Protein AF-A0A538MI54-F1 (afdb_monomer)

Sequence (73 aa):
MHGKVPAGVMRAAELARITVAVVCGSARVH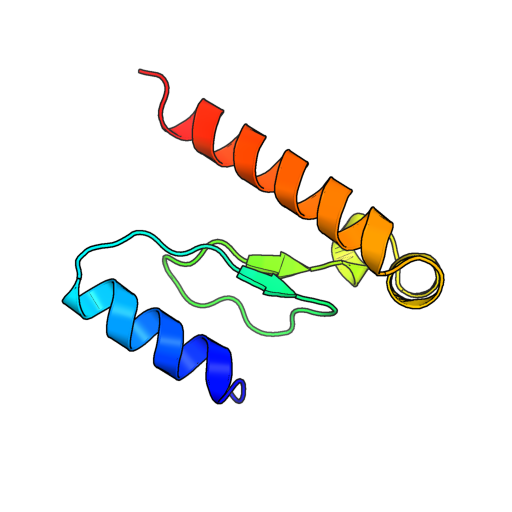PEGVLVRSLVDRVGPDRATDDARRSVELVAEELAQDIRQDVQP

pLDDT: mean 85.68, std 11.49, range [42.06, 96.06]

Structure (mmCIF, N/CA/C/O backbone):
data_AF-A0A538MI54-F1
#
_entry.id   AF-A0A538MI54-F1
#
loop_
_atom_site.group_PDB
_atom_site.id
_atom_site.type_symbol
_atom_site.label_atom_id
_atom_site.label_alt_id
_atom_site.label_comp_id
_atom_site.label_asym_id
_atom_site.label_entity_id
_atom_site.label_seq_id
_atom_site.pdbx_PDB_ins_code
_atom_site.Cartn_x
_atom_site.Cartn_y
_atom_site.Cartn_z
_atom_site.occupancy
_atom_site.B_iso_or_equiv
_atom_site.auth_seq_id
_atom_site.auth_comp_id
_atom_site.auth_asym_id
_atom_site.auth_atom_id
_atom_site.pdbx_PDB_model_num
ATOM 1 N N . MET A 1 1 ? -4.997 -17.004 1.640 1.00 49.84 1 MET A N 1
ATOM 2 C CA . MET A 1 1 ? -3.888 -16.084 1.979 1.00 49.84 1 MET A CA 1
ATOM 3 C C . MET A 1 1 ? -2.728 -16.922 2.513 1.00 49.84 1 MET A C 1
ATOM 5 O O . MET A 1 1 ? -2.932 -17.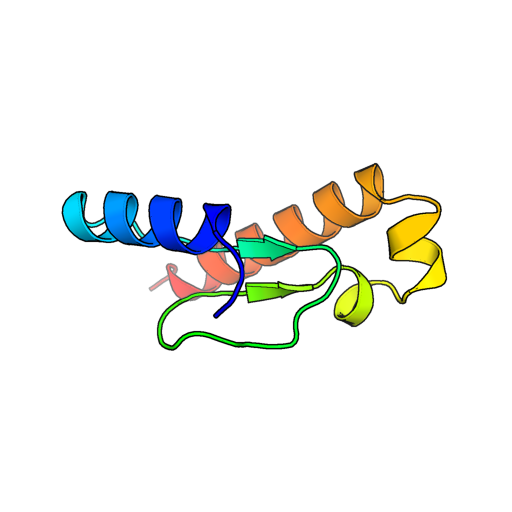605 3.502 1.00 49.84 1 MET A O 1
ATOM 9 N N . HIS A 1 2 ? -1.559 -16.956 1.860 1.00 58.78 2 HIS A N 1
ATOM 10 C CA . HIS A 1 2 ? -0.400 -17.758 2.326 1.00 58.78 2 HIS A CA 1
ATOM 11 C C . HIS A 1 2 ? 0.715 -16.910 2.968 1.00 58.78 2 HIS A C 1
ATOM 13 O O . HIS A 1 2 ? 1.766 -17.428 3.339 1.00 58.78 2 HIS A O 1
ATOM 19 N N . GLY A 1 3 ? 0.498 -15.599 3.120 1.00 60.97 3 GLY A N 1
ATOM 20 C CA . GLY A 1 3 ? 1.427 -14.712 3.811 1.00 60.97 3 GLY A CA 1
ATOM 21 C C . GLY A 1 3 ? 1.326 -14.904 5.320 1.00 60.97 3 GLY A C 1
ATOM 22 O O . GLY A 1 3 ? 0.497 -14.262 5.958 1.00 60.97 3 GLY A O 1
ATOM 23 N N . LYS A 1 4 ? 2.175 -15.768 5.886 1.00 73.69 4 LYS A N 1
ATOM 24 C CA . LYS A 1 4 ? 2.217 -16.042 7.336 1.00 73.69 4 LYS A CA 1
ATOM 25 C C . LYS A 1 4 ? 2.381 -14.757 8.159 1.00 73.69 4 LYS A C 1
ATOM 27 O O . LYS A 1 4 ? 1.712 -14.587 9.171 1.00 73.69 4 LYS A O 1
ATOM 32 N N . VAL A 1 5 ? 3.232 -13.845 7.684 1.00 76.94 5 VAL A N 1
ATOM 33 C CA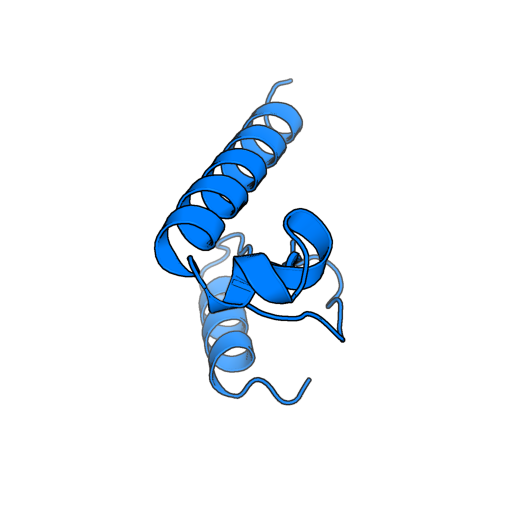 . VAL A 1 5 ? 3.535 -12.579 8.366 1.00 76.94 5 VAL A CA 1
ATOM 34 C C . VAL A 1 5 ? 2.393 -11.556 8.227 1.00 76.94 5 VAL A C 1
ATOM 36 O O . VAL A 1 5 ? 1.877 -11.148 9.266 1.00 76.94 5 VAL A O 1
ATOM 39 N N . PRO A 1 6 ? 1.908 -11.188 7.016 1.00 77.75 6 PRO A N 1
ATOM 40 C CA . PRO A 1 6 ? 0.772 -10.268 6.891 1.00 77.75 6 PRO A CA 1
ATOM 41 C C . PRO A 1 6 ? -0.475 -10.719 7.656 1.00 77.75 6 PRO A C 1
ATOM 43 O O . PRO A 1 6 ? -1.112 -9.902 8.309 1.00 77.75 6 PRO A O 1
ATOM 46 N N . ALA A 1 7 ? -0.797 -12.017 7.640 1.00 81.19 7 ALA A N 1
ATOM 47 C CA . ALA A 1 7 ? -1.952 -12.546 8.364 1.00 81.19 7 ALA A CA 1
ATOM 48 C C . ALA A 1 7 ? -1.854 -12.312 9.882 1.00 81.19 7 ALA A C 1
ATOM 50 O O . ALA A 1 7 ? -2.822 -11.872 10.499 1.00 81.19 7 ALA A O 1
ATOM 51 N N . GLY A 1 8 ? -0.680 -12.554 10.478 1.00 80.88 8 GLY A N 1
ATOM 52 C CA . GLY A 1 8 ? -0.453 -12.306 11.903 1.00 80.88 8 GLY A CA 1
ATOM 53 C C . GLY A 1 8 ? -0.532 -10.822 12.267 1.00 80.88 8 GLY A C 1
ATOM 54 O O . GLY A 1 8 ? -1.183 -10.467 13.248 1.00 80.88 8 GLY A O 1
ATOM 55 N N . VAL A 1 9 ? 0.072 -9.950 11.452 1.00 84.69 9 VAL A N 1
ATOM 56 C CA . VAL A 1 9 ? 0.049 -8.493 11.671 1.00 84.69 9 VAL A CA 1
ATOM 57 C C . VAL A 1 9 ? -1.373 -7.944 11.580 1.00 84.69 9 VAL A C 1
ATOM 59 O O . VAL A 1 9 ? -1.800 -7.215 12.470 1.00 84.69 9 VAL A O 1
ATOM 62 N N . MET A 1 10 ? -2.131 -8.330 10.551 1.00 85.25 10 MET A N 1
ATOM 63 C CA . MET A 1 10 ? -3.522 -7.896 10.396 1.00 85.25 10 MET A CA 1
ATOM 64 C C . MET A 1 10 ? -4.390 -8.350 11.567 1.00 85.25 10 MET A C 1
ATOM 66 O O . MET A 1 10 ? -5.177 -7.560 12.076 1.00 85.25 10 MET A O 1
ATOM 70 N N . ARG A 1 11 ? -4.210 -9.589 12.049 1.00 84.81 11 ARG A N 1
ATOM 71 C CA . ARG A 1 11 ? -4.948 -10.078 13.218 1.00 84.81 11 ARG A CA 1
ATOM 72 C C . ARG A 1 11 ? -4.628 -9.275 14.480 1.00 84.81 11 ARG A C 1
ATOM 74 O O . ARG A 1 11 ? -5.529 -8.970 15.255 1.00 84.81 11 ARG A O 1
ATOM 81 N N . ALA A 1 12 ? -3.361 -8.928 14.696 1.00 86.06 12 ALA A N 1
ATOM 82 C CA . ALA A 1 12 ? -2.965 -8.092 15.827 1.00 86.06 12 ALA A CA 1
ATOM 83 C C . ALA A 1 12 ? -3.543 -6.670 15.718 1.00 86.06 12 ALA A C 1
ATOM 85 O O . ALA A 1 12 ? -4.031 -6.123 16.705 1.00 86.06 12 ALA A O 1
ATOM 86 N N . ALA A 1 13 ? -3.534 -6.089 14.519 1.00 86.44 13 ALA A N 1
ATOM 87 C CA . ALA A 1 13 ? -4.064 -4.753 14.282 1.00 86.44 13 ALA A CA 1
ATOM 88 C C . ALA A 1 13 ? -5.591 -4.682 14.418 1.00 86.44 13 ALA A C 1
ATOM 90 O O . ALA A 1 13 ? -6.099 -3.728 15.000 1.00 86.44 13 ALA A O 1
ATOM 91 N N . GLU A 1 14 ? -6.315 -5.713 13.972 1.00 86.56 14 GLU A N 1
ATOM 92 C CA . GLU A 1 14 ? -7.760 -5.858 14.180 1.00 86.56 14 GLU A CA 1
ATOM 93 C C . GLU A 1 14 ? -8.106 -5.814 15.677 1.00 86.56 14 GLU A C 1
ATOM 95 O O . GLU A 1 14 ? -8.963 -5.035 16.097 1.00 86.56 14 GLU A O 1
ATOM 100 N N . LEU A 1 15 ? -7.384 -6.585 16.502 1.00 87.44 15 LEU A N 1
ATOM 101 C CA . LEU A 1 15 ? -7.558 -6.585 17.960 1.00 87.44 15 LEU A CA 1
ATOM 102 C C . LEU A 1 15 ? -7.281 -5.209 18.583 1.00 87.44 15 LEU A C 1
ATOM 104 O O . LEU A 1 15 ? -7.934 -4.830 19.554 1.00 87.44 15 LEU A O 1
ATOM 108 N N . ALA A 1 16 ? -6.342 -4.455 18.012 1.00 88.00 16 ALA A N 1
ATOM 109 C CA . ALA A 1 16 ? -5.994 -3.106 18.443 1.00 88.00 16 ALA A CA 1
ATOM 110 C C . ALA A 1 16 ? -6.867 -2.002 17.813 1.00 88.00 16 ALA A C 1
ATOM 112 O O . ALA A 1 16 ? -6.694 -0.835 18.159 1.00 88.00 16 ALA A O 1
ATOM 113 N N . ARG A 1 17 ? -7.798 -2.344 16.907 1.00 87.69 17 ARG A N 1
ATOM 114 C CA . ARG A 1 17 ? -8.595 -1.397 16.100 1.00 87.69 17 ARG A CA 1
ATOM 115 C C . ARG A 1 17 ? -7.736 -0.389 15.329 1.00 87.69 17 ARG A C 1
ATOM 117 O O . ARG A 1 17 ? -8.082 0.785 15.223 1.00 87.69 17 ARG A O 1
ATOM 124 N N . ILE A 1 18 ? -6.609 -0.854 14.802 1.00 87.38 18 ILE A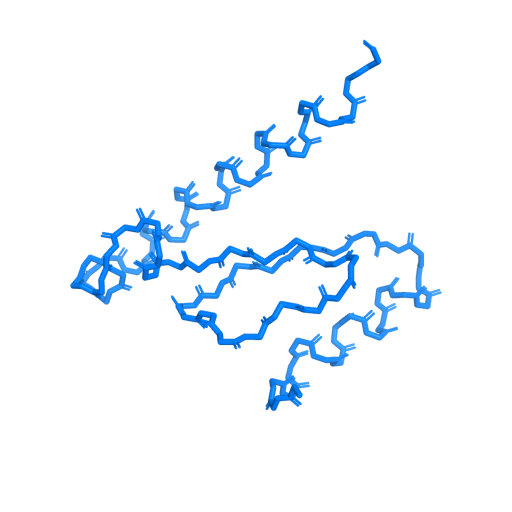 N 1
ATOM 125 C CA . ILE A 1 18 ? -5.694 -0.058 13.983 1.00 87.38 18 ILE A CA 1
ATOM 126 C C . ILE A 1 18 ? -5.908 -0.425 12.516 1.00 87.38 18 ILE A C 1
ATOM 128 O O . ILE A 1 18 ? -5.877 -1.599 12.150 1.00 87.38 18 ILE A O 1
ATOM 132 N N . THR A 1 19 ? -6.089 0.585 11.669 1.00 85.81 19 THR A N 1
ATOM 133 C CA . THR A 1 19 ? -6.162 0.406 10.215 1.00 85.81 19 THR A CA 1
ATOM 134 C C . THR A 1 19 ? -4.810 -0.044 9.666 1.00 85.81 19 THR A C 1
ATOM 136 O O . THR A 1 19 ? -3.773 0.526 10.004 1.00 85.81 19 THR A O 1
ATOM 139 N N . VAL A 1 20 ? -4.818 -1.049 8.788 1.00 87.31 20 VAL A N 1
ATOM 140 C CA . VAL A 1 20 ? -3.606 -1.589 8.159 1.00 87.31 20 VAL A CA 1
ATOM 141 C C . VAL A 1 20 ? -3.661 -1.400 6.655 1.00 87.31 20 VAL A C 1
ATOM 143 O O . VAL A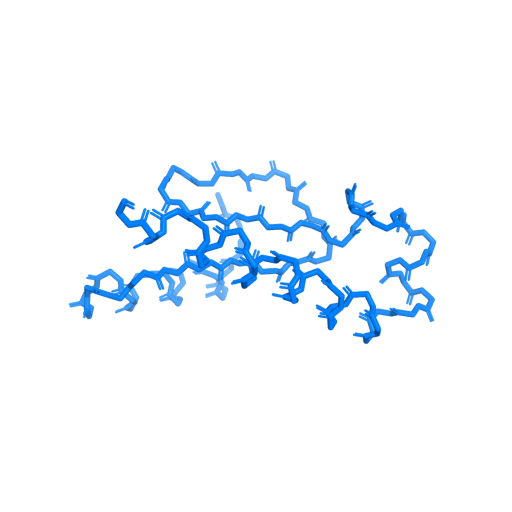 1 20 ? -4.673 -1.672 6.013 1.00 87.31 20 VAL A O 1
ATOM 146 N N . ALA A 1 21 ? -2.519 -1.020 6.097 1.00 90.19 21 ALA A N 1
ATOM 147 C CA . ALA A 1 21 ? -2.249 -1.108 4.677 1.00 90.19 21 ALA A CA 1
ATOM 148 C C . ALA A 1 21 ? -0.964 -1.916 4.443 1.00 90.19 21 ALA A C 1
ATOM 150 O O . ALA A 1 21 ? -0.092 -1.997 5.311 1.00 90.19 21 ALA A O 1
ATOM 151 N N . VAL A 1 22 ? -0.858 -2.551 3.278 1.00 90.56 22 VAL A N 1
ATOM 152 C CA . VAL A 1 22 ? 0.220 -3.477 2.925 1.00 90.56 22 VAL A CA 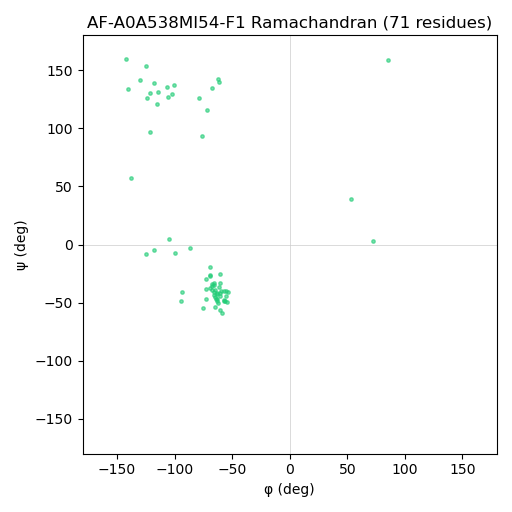1
ATOM 153 C C . VAL A 1 22 ? 0.904 -3.008 1.650 1.00 90.56 22 VAL A C 1
ATOM 155 O O . VAL A 1 22 ? 0.265 -2.879 0.608 1.00 90.56 22 VAL A O 1
ATOM 158 N N . VAL A 1 23 ? 2.225 -2.849 1.713 1.00 92.38 23 VAL A N 1
ATOM 159 C CA . VAL A 1 23 ? 3.094 -2.718 0.537 1.00 92.38 23 VAL A CA 1
ATOM 160 C C . VAL A 1 23 ? 3.852 -4.031 0.368 1.00 92.38 23 VAL A C 1
ATOM 162 O O . VAL A 1 23 ? 4.452 -4.537 1.316 1.00 92.38 23 VAL A O 1
ATOM 165 N N . CYS A 1 24 ? 3.797 -4.620 -0.823 1.00 91.44 24 CYS A N 1
ATOM 166 C CA . CYS A 1 24 ? 4.412 -5.916 -1.106 1.00 91.44 24 CYS A CA 1
ATOM 167 C C . CYS A 1 24 ? 5.029 -5.958 -2.506 1.00 91.44 24 CYS A C 1
ATOM 169 O O . CYS A 1 24 ? 4.648 -5.183 -3.376 1.00 91.44 24 CYS A O 1
ATOM 171 N N . GLY A 1 25 ? 5.965 -6.882 -2.748 1.00 92.12 25 GLY A N 1
ATOM 172 C CA . GLY A 1 25 ? 6.595 -7.031 -4.066 1.00 92.12 25 GLY A CA 1
ATOM 173 C C . GLY A 1 25 ? 5.572 -7.335 -5.165 1.00 92.12 25 GLY A C 1
ATOM 174 O O . GLY A 1 25 ? 5.394 -6.545 -6.087 1.00 92.12 25 GLY A O 1
ATOM 175 N N . SER A 1 26 ? 4.830 -8.436 -5.024 1.00 92.25 26 SER A N 1
ATOM 176 C CA . SER A 1 26 ? 3.724 -8.803 -5.920 1.00 92.25 26 SER A CA 1
ATOM 177 C C . SER A 1 26 ? 2.470 -9.153 -5.124 1.00 92.25 26 SER A C 1
ATOM 179 O O . SER A 1 26 ? 2.556 -9.798 -4.075 1.00 92.25 26 SER A O 1
ATOM 181 N N . ALA A 1 27 ? 1.308 -8.746 -5.632 1.00 90.31 27 ALA A N 1
ATOM 182 C CA . ALA A 1 27 ? 0.016 -9.114 -5.072 1.00 90.31 27 ALA A CA 1
ATOM 183 C C . ALA A 1 27 ? -0.674 -10.146 -5.974 1.00 90.31 27 ALA A C 1
ATOM 185 O O . ALA A 1 27 ? -0.688 -10.035 -7.193 1.00 90.31 27 ALA A O 1
ATOM 186 N N . ARG A 1 28 ? -1.247 -11.183 -5.360 1.00 86.19 28 ARG A N 1
ATOM 187 C CA . ARG A 1 28 ? -2.166 -12.131 -6.028 1.00 86.19 28 ARG A CA 1
ATOM 188 C C . ARG A 1 28 ? -3.511 -12.237 -5.316 1.00 86.19 28 ARG A C 1
ATOM 190 O O . ARG A 1 28 ? -4.399 -12.949 -5.767 1.00 86.19 28 ARG A O 1
ATOM 197 N N . VAL A 1 29 ? -3.621 -11.616 -4.145 1.00 82.69 29 VAL A N 1
ATOM 198 C CA . VAL A 1 29 ? -4.770 -11.706 -3.248 1.00 82.69 29 VAL A CA 1
ATOM 199 C C . VAL A 1 29 ? -5.003 -10.323 -2.667 1.00 82.69 29 VAL A C 1
ATOM 201 O O . VAL A 1 29 ? -4.057 -9.699 -2.188 1.00 82.69 29 VAL A O 1
ATOM 204 N N . HIS A 1 30 ? -6.262 -9.899 -2.665 1.00 81.94 30 HIS A N 1
ATOM 205 C CA . HIS A 1 30 ? -6.716 -8.629 -2.110 1.00 81.94 30 HIS A CA 1
ATOM 206 C C . HIS A 1 30 ? -7.752 -8.936 -1.026 1.00 81.94 30 HIS A C 1
ATOM 208 O O . HIS A 1 30 ? -8.898 -9.240 -1.355 1.00 81.94 30 HIS A O 1
ATOM 214 N N . PRO A 1 31 ? -7.345 -8.981 0.253 1.00 80.44 31 PRO A N 1
ATOM 215 C CA . PRO A 1 31 ? -8.281 -9.138 1.357 1.00 80.44 31 PRO A CA 1
ATOM 216 C C . PRO A 1 31 ? -9.241 -7.950 1.410 1.00 80.44 31 PRO A C 1
ATOM 218 O O . PRO A 1 31 ? -8.838 -6.811 1.179 1.00 80.44 31 PRO A O 1
ATOM 221 N N . GLU A 1 32 ? -10.498 -8.216 1.745 1.00 79.31 32 GLU A N 1
ATOM 222 C CA . GLU A 1 32 ? -11.497 -7.168 1.941 1.00 79.31 32 GLU A CA 1
ATOM 223 C C . GLU A 1 32 ? -11.092 -6.234 3.094 1.00 79.31 32 GLU A C 1
ATOM 225 O O . GLU A 1 32 ? -10.558 -6.681 4.110 1.00 79.31 32 GLU A O 1
ATOM 230 N N . GLY A 1 33 ? -11.311 -4.928 2.919 1.00 79.12 33 GLY A N 1
ATOM 231 C CA . GLY A 1 33 ? -11.014 -3.913 3.936 1.00 79.12 33 GLY A CA 1
ATOM 232 C C . GLY A 1 33 ? -9.526 -3.617 4.166 1.00 79.12 33 GLY A C 1
ATOM 233 O O . GLY A 1 33 ? -9.207 -2.804 5.030 1.00 79.12 33 GLY A O 1
ATOM 234 N N . VAL A 1 34 ? -8.612 -4.233 3.406 1.00 83.94 34 VAL A N 1
ATOM 235 C CA . VAL A 1 34 ? -7.165 -3.998 3.520 1.00 83.94 34 VAL A CA 1
ATOM 236 C C . VAL A 1 34 ? -6.641 -3.369 2.239 1.00 83.94 34 VAL A C 1
ATOM 238 O O . VAL A 1 34 ? -6.710 -3.958 1.159 1.00 83.94 34 VAL A O 1
ATOM 241 N N . LEU A 1 35 ? -6.051 -2.182 2.359 1.00 88.19 35 LEU A N 1
ATOM 242 C CA . LEU A 1 35 ? -5.381 -1.538 1.235 1.00 88.19 35 LEU A CA 1
ATOM 243 C C . LEU A 1 35 ? -4.079 -2.281 0.933 1.00 88.19 35 LEU A C 1
ATOM 245 O O . LEU A 1 35 ? -3.164 -2.303 1.753 1.00 88.19 35 LEU A O 1
ATOM 249 N N . VAL A 1 36 ? -3.989 -2.889 -0.249 1.00 90.12 36 VAL A N 1
ATOM 250 C CA . VAL A 1 36 ? -2.783 -3.579 -0.724 1.00 90.12 36 VAL A CA 1
ATOM 251 C C . VAL A 1 36 ? -2.224 -2.847 -1.941 1.00 90.12 36 VAL A C 1
ATOM 253 O O . VAL A 1 36 ? -2.954 -2.551 -2.890 1.00 90.12 36 VAL A O 1
ATOM 256 N N . ARG A 1 37 ? -0.919 -2.575 -1.929 1.00 93.00 37 ARG A N 1
ATOM 257 C CA . ARG A 1 37 ? -0.157 -2.041 -3.061 1.00 93.00 37 ARG A CA 1
ATOM 258 C C . ARG A 1 37 ? 0.975 -3.002 -3.418 1.00 93.00 37 ARG A C 1
ATOM 260 O O . ARG A 1 37 ? 1.731 -3.444 -2.550 1.00 93.00 37 ARG A O 1
ATOM 267 N N . SER A 1 38 ? 1.078 -3.330 -4.702 1.00 94.12 38 SER A N 1
ATOM 268 C CA . SER A 1 38 ? 2.165 -4.138 -5.252 1.00 94.12 38 SER A CA 1
ATOM 269 C C . SER A 1 38 ? 3.204 -3.245 -5.919 1.00 94.12 38 SER A C 1
ATOM 271 O O . SER A 1 38 ? 2.845 -2.343 -6.669 1.00 94.12 38 SER A O 1
ATOM 273 N N . LEU A 1 39 ? 4.489 -3.530 -5.699 1.00 95.69 39 LEU A N 1
ATOM 274 C CA . LEU A 1 39 ? 5.568 -2.883 -6.446 1.00 95.69 39 LEU A CA 1
ATOM 275 C C . LEU A 1 39 ? 5.483 -3.233 -7.934 1.00 95.69 39 LEU A C 1
ATOM 277 O O . LEU A 1 39 ? 5.498 -2.334 -8.764 1.00 95.69 39 LEU A O 1
ATOM 281 N N . VAL A 1 40 ? 5.334 -4.518 -8.268 1.00 95.50 40 VAL A N 1
ATOM 282 C CA . VAL A 1 40 ? 5.240 -4.991 -9.660 1.00 95.50 40 VAL A CA 1
ATOM 283 C C . VAL A 1 40 ? 4.110 -4.288 -10.416 1.00 95.50 40 VAL A C 1
ATOM 285 O O . VAL A 1 40 ? 4.342 -3.816 -11.525 1.00 95.50 40 VAL A O 1
ATOM 288 N N . ASP A 1 41 ? 2.930 -4.146 -9.810 1.00 93.94 41 ASP A N 1
ATOM 289 C CA . ASP A 1 41 ? 1.790 -3.493 -10.469 1.00 93.94 41 ASP A CA 1
ATOM 290 C C . ASP A 1 41 ? 1.998 -1.980 -10.666 1.00 93.94 41 ASP A C 1
ATOM 292 O O . ASP A 1 41 ? 1.419 -1.393 -11.577 1.00 93.94 41 ASP A O 1
ATOM 296 N N . ARG A 1 42 ? 2.805 -1.330 -9.813 1.00 94.12 42 ARG A N 1
ATOM 297 C CA . ARG A 1 42 ? 3.009 0.132 -9.835 1.00 94.12 42 ARG A CA 1
ATOM 298 C C . ARG A 1 42 ? 4.213 0.565 -10.659 1.00 94.12 42 ARG A C 1
ATOM 300 O O . ARG A 1 42 ? 4.138 1.571 -11.356 1.00 94.12 42 ARG A O 1
ATOM 307 N N . VAL A 1 43 ? 5.322 -0.165 -10.571 1.00 94.00 43 VAL A N 1
ATOM 308 C CA . VAL A 1 43 ? 6.598 0.218 -11.197 1.00 94.00 43 VAL A CA 1
ATOM 309 C C . VAL A 1 43 ? 7.091 -0.775 -12.251 1.00 94.00 43 VAL A C 1
ATOM 311 O O . VAL A 1 43 ? 8.087 -0.496 -12.916 1.00 94.00 43 VAL A O 1
ATOM 314 N N . GLY A 1 44 ? 6.402 -1.905 -12.428 1.00 95.31 44 GLY A N 1
ATOM 315 C CA . GLY A 1 44 ? 6.820 -2.999 -13.302 1.00 95.31 44 GLY A CA 1
ATOM 316 C C . GLY A 1 44 ? 7.776 -3.990 -12.618 1.00 95.31 44 GLY A C 1
ATOM 317 O O . GLY A 1 44 ? 8.416 -3.656 -11.617 1.00 95.31 44 GLY A O 1
ATOM 318 N N . PRO A 1 45 ? 7.885 -5.227 -13.137 1.00 94.06 45 PRO A N 1
ATOM 319 C CA . PRO A 1 45 ? 8.652 -6.305 -12.507 1.00 94.06 45 PRO A CA 1
ATOM 320 C C . PRO A 1 45 ? 10.160 -6.037 -12.444 1.00 94.06 45 PRO A C 1
ATOM 322 O O . PRO A 1 45 ? 10.780 -6.315 -11.415 1.00 94.06 45 PRO A O 1
ATOM 325 N N . ASP A 1 46 ? 10.726 -5.455 -13.502 1.00 94.50 46 ASP A N 1
ATOM 326 C CA . ASP A 1 46 ? 12.164 -5.189 -13.596 1.00 94.50 46 ASP A CA 1
ATOM 327 C C . ASP A 1 46 ? 12.574 -4.167 -12.534 1.00 94.50 46 ASP A C 1
ATOM 329 O O . ASP A 1 46 ? 13.374 -4.447 -11.646 1.00 94.50 46 ASP A O 1
ATOM 333 N N . ARG A 1 47 ? 11.898 -3.014 -12.508 1.00 91.19 47 ARG A N 1
ATOM 334 C CA . ARG A 1 47 ? 12.179 -1.949 -11.539 1.00 91.19 47 ARG A CA 1
ATOM 335 C C . ARG A 1 47 ? 11.871 -2.349 -10.094 1.00 91.19 47 ARG A C 1
ATOM 337 O O . ARG A 1 47 ? 12.605 -1.950 -9.192 1.00 91.19 47 ARG A O 1
ATOM 344 N N . ALA A 1 48 ? 10.826 -3.150 -9.870 1.00 92.00 48 ALA A N 1
ATOM 345 C CA . ALA A 1 48 ? 10.506 -3.680 -8.544 1.00 92.00 48 ALA A CA 1
ATOM 346 C C . ALA A 1 48 ? 11.634 -4.553 -7.967 1.00 92.00 48 ALA A C 1
ATOM 348 O O . ALA A 1 48 ? 11.745 -4.666 -6.745 1.00 92.00 48 ALA A O 1
ATOM 349 N N . THR A 1 49 ? 12.456 -5.153 -8.832 1.00 92.50 49 THR A N 1
ATOM 350 C CA . THR A 1 49 ? 13.590 -6.000 -8.449 1.00 92.50 49 THR A CA 1
ATOM 351 C C . THR A 1 49 ? 14.892 -5.200 -8.396 1.00 92.50 49 THR A C 1
ATOM 353 O O . THR A 1 49 ? 15.599 -5.254 -7.391 1.00 92.50 49 THR A O 1
ATOM 356 N N . ASP A 1 50 ? 15.170 -4.418 -9.440 1.00 94.38 50 ASP A N 1
ATOM 357 C CA . ASP A 1 50 ? 16.440 -3.709 -9.638 1.00 94.38 50 ASP A CA 1
ATOM 358 C C . ASP A 1 50 ? 16.618 -2.513 -8.692 1.00 94.38 50 ASP A C 1
ATOM 360 O O . ASP A 1 50 ? 17.738 -2.179 -8.306 1.00 94.38 50 ASP A O 1
ATOM 364 N N . ASP A 1 51 ? 15.516 -1.877 -8.283 1.00 92.94 51 ASP A N 1
ATOM 365 C CA . ASP A 1 51 ? 15.513 -0.761 -7.335 1.00 92.94 51 ASP A CA 1
ATOM 366 C C . ASP A 1 51 ? 14.365 -0.915 -6.328 1.00 92.94 51 ASP A C 1
ATOM 368 O O . ASP A 1 51 ? 13.471 -0.070 -6.191 1.00 92.94 51 ASP A O 1
ATOM 372 N N . ALA A 1 52 ? 14.363 -2.052 -5.627 1.00 90.56 52 ALA A N 1
ATOM 373 C CA . ALA A 1 52 ? 13.318 -2.398 -4.668 1.00 90.56 52 ALA A CA 1
ATOM 374 C C . ALA A 1 52 ? 13.160 -1.335 -3.572 1.00 90.56 52 ALA A C 1
ATOM 376 O O . ALA A 1 52 ? 12.039 -0.996 -3.199 1.00 90.56 52 ALA A O 1
ATOM 377 N N . ARG A 1 53 ? 14.271 -0.767 -3.079 1.00 93.81 53 ARG A N 1
ATOM 378 C CA . ARG A 1 53 ? 14.239 0.258 -2.028 1.00 93.81 53 ARG A CA 1
ATOM 379 C C . ARG A 1 53 ? 13.465 1.490 -2.485 1.00 93.81 53 ARG A C 1
ATOM 381 O O . ARG A 1 53 ? 12.495 1.868 -1.831 1.00 93.81 53 ARG A O 1
ATOM 388 N N . ARG A 1 54 ? 13.868 2.099 -3.602 1.00 94.56 54 ARG A N 1
ATOM 389 C CA . ARG A 1 54 ? 13.212 3.311 -4.103 1.00 94.56 54 ARG A CA 1
ATOM 390 C C . ARG A 1 54 ? 11.777 3.035 -4.529 1.00 94.56 54 ARG A C 1
ATOM 392 O O . ARG A 1 54 ? 10.911 3.887 -4.365 1.00 94.56 54 ARG A O 1
ATOM 399 N N . SER A 1 55 ? 11.518 1.838 -5.050 1.00 95.50 55 SER A N 1
ATOM 400 C CA . SER A 1 55 ? 10.169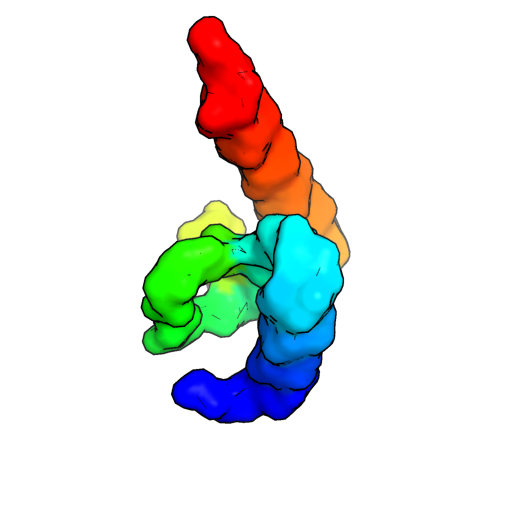 1.397 -5.404 1.00 95.50 55 SER A CA 1
ATOM 401 C C . SER A 1 55 ? 9.262 1.310 -4.175 1.00 95.50 55 SER A C 1
ATOM 403 O O . SER A 1 55 ? 8.125 1.769 -4.235 1.00 95.50 55 SER A O 1
ATOM 405 N N . VAL A 1 56 ? 9.755 0.784 -3.046 1.00 95.25 56 VAL A N 1
ATOM 406 C CA . VAL A 1 56 ? 9.006 0.776 -1.777 1.00 95.25 56 VAL A CA 1
ATOM 407 C C . VAL A 1 56 ? 8.758 2.192 -1.273 1.00 95.25 56 VAL A C 1
ATOM 409 O O . VAL A 1 56 ? 7.626 2.490 -0.908 1.00 95.25 56 VAL A O 1
ATOM 412 N N . GLU A 1 57 ? 9.778 3.055 -1.262 1.00 96.06 57 GLU A N 1
ATOM 413 C CA . GLU A 1 57 ? 9.646 4.447 -0.808 1.00 96.06 57 GLU A CA 1
ATOM 414 C C . GLU A 1 57 ? 8.563 5.190 -1.613 1.00 96.06 57 GLU A C 1
ATOM 416 O O . GLU A 1 57 ? 7.646 5.759 -1.024 1.00 96.06 57 GLU A O 1
ATOM 421 N N . LEU A 1 58 ? 8.599 5.088 -2.946 1.00 94.81 58 LEU A N 1
ATOM 422 C CA . LEU A 1 58 ? 7.616 5.704 -3.842 1.00 94.81 58 LEU A CA 1
ATOM 423 C C . LEU A 1 58 ? 6.198 5.164 -3.612 1.00 94.81 58 LEU A C 1
ATOM 425 O O . LEU A 1 58 ? 5.262 5.936 -3.426 1.00 94.81 58 LEU A O 1
ATOM 429 N N . VAL A 1 59 ? 6.031 3.840 -3.584 1.00 94.69 59 VAL A N 1
ATOM 430 C CA . VAL A 1 59 ? 4.702 3.226 -3.428 1.00 94.69 59 VAL A CA 1
ATOM 431 C C . VAL A 1 59 ? 4.122 3.487 -2.035 1.00 94.69 59 VAL A C 1
ATOM 433 O O . VAL A 1 59 ? 2.910 3.653 -1.893 1.00 94.69 59 VAL A O 1
ATOM 436 N N . ALA A 1 60 ? 4.963 3.544 -1.001 1.00 93.75 60 ALA A N 1
ATOM 437 C CA . ALA A 1 60 ? 4.536 3.911 0.344 1.00 93.75 60 ALA A CA 1
ATOM 438 C C . ALA A 1 60 ? 4.111 5.385 0.427 1.00 93.75 60 ALA A C 1
ATOM 440 O O . ALA A 1 60 ? 3.119 5.691 1.089 1.00 93.75 60 ALA A O 1
ATOM 441 N N . GLU A 1 61 ? 4.820 6.288 -0.253 1.00 94.12 61 GLU A N 1
ATOM 442 C CA . GLU A 1 61 ? 4.458 7.704 -0.306 1.00 94.12 61 GLU A CA 1
ATOM 443 C C . GLU A 1 61 ? 3.124 7.926 -1.028 1.00 94.12 61 GLU A C 1
ATOM 445 O O . GLU A 1 61 ? 2.257 8.620 -0.495 1.00 94.12 61 GLU A O 1
ATOM 450 N N . GLU A 1 62 ? 2.918 7.280 -2.179 1.00 92.12 62 GLU A N 1
ATOM 451 C CA . GLU A 1 62 ? 1.641 7.297 -2.907 1.00 92.12 62 GLU A CA 1
ATOM 452 C C . GLU A 1 62 ? 0.492 6.784 -2.030 1.00 92.12 62 GLU A C 1
ATOM 454 O O . GLU A 1 62 ? -0.538 7.438 -1.895 1.00 92.12 62 GLU A O 1
ATOM 459 N N . LEU A 1 63 ? 0.688 5.650 -1.351 1.00 91.31 63 LEU A N 1
ATOM 460 C CA . LEU A 1 63 ? -0.307 5.096 -0.431 1.00 91.31 63 LEU A CA 1
ATOM 461 C C . LEU A 1 63 ? -0.638 6.062 0.717 1.00 91.31 63 LEU A C 1
ATOM 463 O O . LEU A 1 63 ? -1.796 6.200 1.104 1.00 91.31 63 LEU A O 1
ATOM 467 N N . ALA A 1 64 ? 0.365 6.749 1.264 1.00 90.31 64 ALA A N 1
ATOM 468 C CA . ALA A 1 64 ? 0.155 7.745 2.307 1.00 90.31 64 ALA A CA 1
ATOM 469 C C . ALA A 1 64 ? -0.561 9.006 1.792 1.00 90.31 64 ALA A C 1
ATOM 471 O O . ALA A 1 64 ? -1.178 9.722 2.582 1.00 90.31 64 ALA A O 1
ATOM 472 N N . GLN A 1 65 ? -0.449 9.331 0.502 1.00 90.38 65 GLN A N 1
ATOM 473 C CA . GLN A 1 65 ? -1.212 10.410 -0.129 1.00 90.38 65 GLN A CA 1
ATOM 474 C C . GLN A 1 65 ? -2.677 10.006 -0.312 1.00 90.38 65 GLN A C 1
ATOM 476 O O . GLN A 1 65 ? -3.542 10.760 0.129 1.00 90.38 65 GLN A O 1
ATOM 481 N N . ASP A 1 66 ? -2.942 8.804 -0.835 1.00 86.94 66 ASP A N 1
ATOM 482 C CA . ASP A 1 66 ? -4.300 8.265 -1.003 1.00 86.94 66 ASP A CA 1
ATOM 483 C C . ASP A 1 66 ? -5.064 8.282 0.337 1.00 86.94 66 ASP A C 1
ATOM 485 O O . ASP A 1 66 ? -6.147 8.852 0.448 1.00 86.94 66 ASP A O 1
ATOM 489 N N . ILE A 1 67 ? -4.440 7.764 1.405 1.00 85.81 67 ILE A N 1
ATOM 490 C CA . ILE A 1 67 ? -5.043 7.738 2.750 1.00 85.81 67 ILE A CA 1
ATOM 491 C C . ILE A 1 67 ? -5.334 9.153 3.272 1.00 85.81 67 ILE A C 1
ATOM 493 O O . ILE A 1 67 ? -6.333 9.368 3.953 1.00 85.81 67 ILE A O 1
ATOM 497 N N . ARG A 1 68 ? -4.473 10.137 2.985 1.00 84.69 68 ARG A N 1
ATOM 498 C CA . ARG A 1 68 ? -4.704 11.525 3.416 1.00 84.69 68 ARG A CA 1
ATOM 499 C C . ARG A 1 68 ? -5.898 12.156 2.706 1.00 84.69 68 ARG A C 1
ATOM 501 O O . ARG A 1 68 ? -6.594 12.952 3.331 1.00 84.69 68 ARG A O 1
ATOM 508 N N . GLN A 1 69 ? -6.113 11.817 1.438 1.00 76.06 69 GLN A N 1
ATOM 509 C CA . GLN A 1 69 ? -7.233 12.321 0.647 1.00 76.06 69 GLN A CA 1
ATOM 510 C C . GLN A 1 69 ? -8.561 11.688 1.072 1.00 76.06 69 GLN A C 1
ATOM 512 O O . GLN A 1 69 ? -9.549 12.402 1.184 1.00 76.06 69 GLN A O 1
ATOM 517 N N . ASP A 1 70 ? -8.567 10.396 1.411 1.00 67.00 70 ASP A N 1
ATOM 518 C CA . ASP A 1 70 ? -9.762 9.691 1.906 1.00 67.00 70 ASP A CA 1
ATOM 519 C C . ASP A 1 70 ? -10.207 10.144 3.314 1.00 67.00 70 ASP A C 1
ATOM 521 O O . ASP A 1 70 ? -11.342 9.902 3.724 1.00 67.00 70 ASP A O 1
ATOM 525 N N . VAL A 1 71 ? -9.315 10.786 4.078 1.00 60.84 71 VAL A N 1
ATOM 526 C CA . VAL A 1 71 ? -9.565 11.255 5.456 1.00 60.84 71 VAL A CA 1
ATOM 527 C C . VAL A 1 71 ? -9.890 12.760 5.514 1.00 60.84 71 VAL A C 1
ATOM 529 O O . VAL A 1 71 ? -10.278 13.266 6.570 1.00 60.84 71 VAL A O 1
ATOM 532 N N . GLN A 1 72 ? -9.766 13.494 4.402 1.00 42.06 72 GLN A N 1
ATOM 533 C CA . GLN A 1 72 ? -10.186 14.897 4.332 1.00 42.06 72 GLN A CA 1
ATOM 534 C C . GLN A 1 72 ? -11.716 14.998 4.156 1.00 42.06 72 GLN A C 1
ATOM 536 O O . GLN A 1 72 ? -12.247 14.367 3.245 1.00 42.06 72 GLN A O 1
ATOM 541 N N . PRO A 1 73 ? -12.425 15.745 5.031 1.00 48.03 73 PRO A N 1
ATOM 542 C CA . PRO A 1 73 ? -13.881 15.896 4.979 1.00 48.03 73 PRO A CA 1
ATOM 543 C C . PRO A 1 73 ? -14.370 16.721 3.783 1.00 48.03 73 PRO A C 1
ATOM 545 O O . PRO A 1 73 ? -13.615 17.606 3.314 1.00 48.03 73 PRO A O 1
#

Solve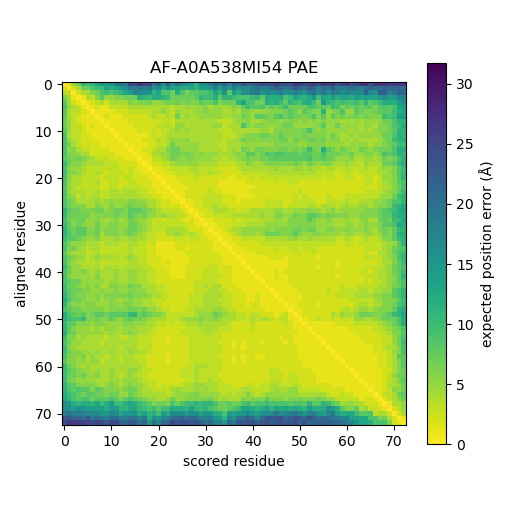nt-accessible surface area (backbone atoms only — not comparable to full-atom values): 4463 Å² total; per-residue (Å²): 137,88,53,70,63,63,54,54,53,52,54,54,28,57,77,66,72,46,91,62,71,46,81,42,65,71,72,93,75,79,60,86,96,44,53,74,46,31,31,29,83,73,63,34,64,65,46,33,63,79,40,38,69,63,42,48,56,52,55,51,50,54,52,55,48,54,55,53,58,76,68,56,132

Foldseek 3Di:
DPPPVVVVVVVVCVVVVHAEEEEEQDDPDDDPSYHYDHLCVVPNNVCCPVVVPVSSVVRVVVVVVVVVVVPDD

Radius of gyration: 13.15 Å; Cα contacts (8 Å, |Δi|>4): 63; chains: 1; bounding box: 30×34×32 Å

Secondary structure (DSSP, 8-state):
---HHHHHHHHHHHHTT---EEEES--S---TT-EEEEHHHHH-HHHHHHTHHHHHHHHHHHHHHHHHHHT--

Nearest PDB structures (foldseek):
  4ksr-assembly1_A  TM=5.121E-01  e=4.737E+00  Vibrio cholerae O1 biovar El Tor str. N16961
  8dzg-assembly1_A  TM=5.236E-01  e=5.832E+00  Escherichia coli
  1f48-assembly1_A  TM=2.408E-01  e=3.847E+00  Escherichia coli

Mean predicte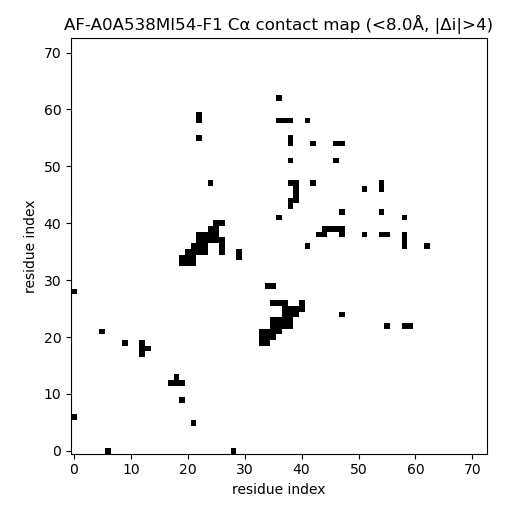d aligned error: 5.17 Å